Protein AF-A0A484YCA7-F1 (afdb_monomer_lite)

Radius of gyration: 13.74 Å; chains: 1; bounding box: 33×26×36 Å

Foldseek 3Di:
DPDAQEEEEAAAPPDDPPHPVVVVVVVVVVVSVVVVHDYHYHHDLVVVQVDLVVDDDHPYYHYDDDPVPPCVVVSVVVSVVSNCVVCVPPD

Sequence (91 aa):
MKFNHNLLFISSQYLDGDNPSQQVLEELQTELAERGFKIHITHQISDGLKIIEKSPQYSGIGFYWEPDNPTFAEELQHFISIFRKRNATTR

Structure (mmCIF, N/CA/C/O backbone):
data_AF-A0A484YCA7-F1
#
_entry.id   AF-A0A484YCA7-F1
#
loop_
_atom_site.group_PDB
_atom_site.id
_atom_site.type_symbol
_atom_site.label_atom_id
_atom_site.label_alt_id
_atom_site.label_comp_id
_atom_site.label_asym_id
_atom_site.label_entity_id
_atom_site.label_seq_id
_atom_site.pdbx_PDB_ins_code
_atom_site.Cartn_x
_atom_site.Cartn_y
_atom_site.Cartn_z
_atom_site.occupancy
_atom_site.B_iso_or_equiv
_atom_site.auth_seq_id
_atom_site.auth_comp_id
_atom_site.auth_asym_id
_atom_site.auth_atom_id
_atom_site.pdbx_PDB_model_num
ATOM 1 N N . MET A 1 1 ? -21.894 6.280 10.718 1.00 53.53 1 MET A N 1
ATOM 2 C CA . MET A 1 1 ? -20.420 6.153 10.652 1.00 53.53 1 MET A CA 1
ATOM 3 C C . MET A 1 1 ? -19.889 7.157 9.645 1.00 53.53 1 MET A C 1
ATOM 5 O O . MET A 1 1 ? -20.517 7.323 8.607 1.00 53.53 1 MET A O 1
ATOM 9 N N . LYS A 1 2 ? -18.784 7.848 9.941 1.00 64.19 2 LYS A N 1
ATOM 10 C CA . LYS A 1 2 ? -18.123 8.727 8.967 1.00 64.19 2 LYS A CA 1
ATOM 11 C C . LYS A 1 2 ? -17.232 7.850 8.089 1.00 64.19 2 LYS A C 1
ATOM 13 O O . LYS A 1 2 ? -16.325 7.214 8.616 1.00 64.19 2 LYS A O 1
ATOM 18 N N . PHE A 1 3 ? -17.526 7.769 6.793 1.00 72.81 3 PHE A N 1
ATOM 19 C CA . PHE A 1 3 ? -16.708 6.993 5.864 1.00 72.81 3 PHE A CA 1
ATOM 20 C C . PHE A 1 3 ? -15.293 7.576 5.836 1.00 72.81 3 PHE A C 1
ATOM 22 O O . PHE A 1 3 ? -15.100 8.794 5.755 1.00 72.81 3 PHE A O 1
ATOM 29 N N . ASN A 1 4 ? -14.302 6.709 5.983 1.00 83.81 4 ASN A N 1
ATOM 30 C CA . ASN A 1 4 ? -12.911 7.104 5.955 1.00 83.81 4 ASN A CA 1
ATOM 31 C C . ASN A 1 4 ? -12.440 7.189 4.500 1.00 83.81 4 ASN A C 1
ATOM 33 O O . ASN A 1 4 ? -12.613 6.251 3.730 1.00 83.81 4 ASN A O 1
ATOM 37 N N . HIS A 1 5 ? -11.842 8.316 4.136 1.00 89.62 5 HIS A N 1
ATOM 38 C CA . HIS A 1 5 ? -11.437 8.609 2.764 1.00 89.62 5 HIS A CA 1
ATOM 39 C C . HIS A 1 5 ? -9.928 8.436 2.550 1.00 89.62 5 HIS A C 1
ATOM 41 O O . HIS A 1 5 ? -9.429 8.787 1.490 1.00 89.62 5 HIS A O 1
ATOM 47 N N . ASN A 1 6 ? -9.178 7.928 3.533 1.00 90.62 6 ASN A N 1
ATOM 48 C CA . ASN A 1 6 ? -7.742 7.716 3.370 1.00 90.62 6 ASN A CA 1
ATOM 49 C C . ASN A 1 6 ? -7.450 6.369 2.698 1.00 90.62 6 ASN A C 1
ATOM 51 O O . ASN A 1 6 ? -7.865 5.324 3.204 1.00 90.62 6 ASN A O 1
ATOM 55 N N . LEU A 1 7 ? -6.653 6.398 1.634 1.00 91.62 7 LEU A N 1
ATOM 56 C CA . LEU A 1 7 ? -6.090 5.230 0.961 1.00 91.62 7 LEU A CA 1
ATOM 57 C C . LEU A 1 7 ? -4.564 5.248 1.090 1.00 91.62 7 LEU A C 1
ATOM 59 O O . LEU A 1 7 ? -3.956 6.321 1.110 1.00 91.62 7 LEU A O 1
ATOM 63 N N . LEU A 1 8 ? -3.961 4.067 1.209 1.00 91.88 8 LEU A N 1
ATOM 64 C CA . LEU A 1 8 ? -2.510 3.879 1.203 1.00 91.88 8 LEU A CA 1
ATOM 65 C C . LEU A 1 8 ? -2.134 2.969 0.037 1.00 91.88 8 LEU A C 1
ATOM 67 O O . LEU A 1 8 ? -2.628 1.849 -0.039 1.00 91.88 8 LEU A O 1
ATOM 71 N N . PHE A 1 9 ? -1.237 3.419 -0.830 1.00 91.94 9 PHE A N 1
ATOM 72 C CA . PHE A 1 9 ? -0.581 2.575 -1.819 1.00 91.94 9 PHE A CA 1
ATOM 73 C C . PHE A 1 9 ? 0.885 2.401 -1.439 1.00 91.94 9 PHE A C 1
ATOM 75 O O . PHE A 1 9 ? 1.604 3.372 -1.210 1.00 91.94 9 PHE A O 1
ATOM 82 N N . ILE A 1 10 ? 1.325 1.153 -1.361 1.00 91.00 10 ILE A N 1
ATOM 83 C CA . ILE A 1 10 ? 2.730 0.798 -1.200 1.00 91.00 10 ILE A CA 1
ATOM 84 C C . ILE A 1 10 ? 3.216 0.372 -2.582 1.00 91.00 10 ILE A C 1
ATOM 86 O O . ILE A 1 10 ? 2.845 -0.693 -3.073 1.00 91.00 10 ILE A O 1
ATOM 90 N N . SER A 1 11 ? 3.954 1.267 -3.230 1.00 84.56 11 SER A N 1
ATOM 91 C CA . SER A 1 11 ? 4.336 1.196 -4.639 1.00 84.56 11 SER A CA 1
ATOM 92 C C . SER A 1 11 ? 5.847 1.126 -4.762 1.00 84.56 11 SER A C 1
ATOM 94 O O . SER A 1 11 ? 6.512 1.998 -4.225 1.00 84.56 11 SER A O 1
ATOM 96 N N . SER A 1 12 ? 6.401 0.135 -5.455 1.00 78.88 12 SER A N 1
ATOM 97 C CA . SER A 1 12 ? 7.854 -0.051 -5.528 1.00 78.88 12 SER A CA 1
ATOM 98 C C . SER A 1 12 ? 8.606 1.224 -5.925 1.00 78.88 12 SER A C 1
ATOM 100 O O . SER A 1 12 ? 8.227 1.907 -6.875 1.00 78.88 12 SER A O 1
ATOM 102 N N . GLN A 1 13 ? 9.731 1.502 -5.261 1.00 72.06 13 GLN A N 1
ATOM 103 C CA . GLN A 1 13 ? 10.692 2.521 -5.714 1.00 72.06 13 GLN A CA 1
ATOM 104 C C . GLN A 1 13 ? 11.297 2.216 -7.097 1.00 72.06 13 GLN A C 1
ATOM 106 O O . GLN A 1 13 ? 11.924 3.087 -7.691 1.00 72.06 13 GLN A O 1
ATOM 111 N N . TYR A 1 14 ? 11.151 0.979 -7.583 1.00 71.81 14 TYR A N 1
ATOM 112 C CA . TYR A 1 14 ? 11.629 0.537 -8.893 1.00 71.81 14 TYR A CA 1
ATOM 113 C C . TYR A 1 14 ? 10.617 0.783 -10.018 1.00 71.81 14 TYR A C 1
ATOM 115 O O . TYR A 1 14 ? 10.909 0.471 -11.171 1.00 71.81 14 TYR A O 1
ATOM 123 N N . LEU A 1 15 ? 9.437 1.331 -9.706 1.00 72.38 15 LEU A N 1
ATOM 124 C CA . LEU A 1 15 ? 8.549 1.878 -10.723 1.00 7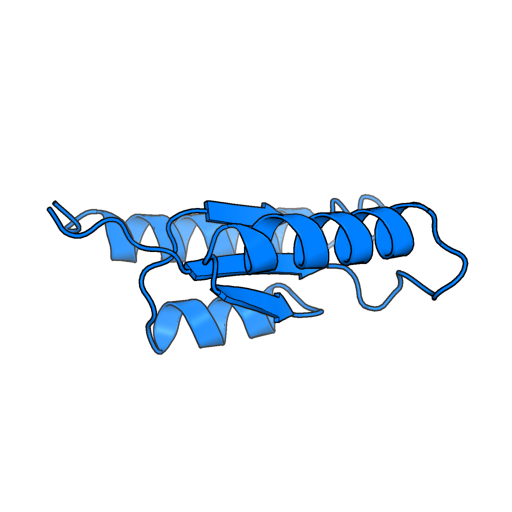2.38 15 LEU A CA 1
ATOM 125 C C . LEU A 1 15 ? 9.127 3.212 -11.204 1.00 72.38 15 LEU A C 1
ATOM 127 O O . LEU A 1 15 ? 8.996 4.242 -10.545 1.00 72.38 15 LEU A O 1
ATOM 131 N N . ASP A 1 16 ? 9.823 3.172 -12.335 1.00 67.19 16 ASP A N 1
ATOM 132 C CA . ASP A 1 16 ? 10.244 4.364 -13.060 1.00 67.19 16 ASP A CA 1
ATOM 133 C C . ASP A 1 16 ? 9.075 4.968 -13.860 1.00 67.19 16 ASP A C 1
ATOM 135 O O . ASP A 1 16 ? 8.018 4.359 -14.025 1.00 67.19 16 ASP A O 1
ATOM 139 N N . GLY A 1 17 ? 9.244 6.207 -14.335 1.00 61.97 17 GLY A N 1
ATOM 140 C CA . GLY A 1 17 ? 8.181 6.955 -15.024 1.00 61.97 17 GLY A CA 1
ATOM 141 C C . GLY A 1 17 ? 7.701 6.329 -16.341 1.00 61.97 17 GLY A C 1
ATOM 142 O O . GLY A 1 17 ? 6.595 6.627 -16.790 1.00 61.97 17 GLY A O 1
ATOM 143 N N . ASP A 1 18 ? 8.496 5.434 -16.933 1.00 71.69 18 ASP A N 1
ATOM 144 C CA . ASP A 1 18 ? 8.125 4.694 -18.144 1.00 71.69 18 ASP A CA 1
ATOM 145 C C . ASP A 1 18 ? 7.406 3.369 -17.826 1.00 71.69 18 ASP A C 1
ATOM 147 O O . ASP A 1 18 ? 6.895 2.703 -18.731 1.00 71.69 18 ASP A O 1
ATOM 151 N N . ASN A 1 19 ? 7.319 2.978 -16.549 1.00 79.69 19 ASN A N 1
ATOM 152 C CA . ASN A 1 19 ? 6.609 1.777 -16.143 1.00 79.69 19 ASN A CA 1
ATOM 153 C C . ASN A 1 19 ? 5.085 1.979 -16.258 1.00 79.69 19 ASN A C 1
ATOM 155 O O . ASN A 1 19 ? 4.533 2.872 -15.607 1.00 79.69 19 ASN A O 1
ATOM 159 N N . PRO A 1 20 ? 4.355 1.115 -16.990 1.00 83.44 20 PRO A N 1
ATOM 160 C CA . PRO A 1 20 ? 2.897 1.208 -17.091 1.00 83.44 20 PRO A CA 1
ATOM 161 C C . PRO A 1 20 ? 2.189 1.218 -15.730 1.00 83.44 20 PRO A C 1
ATOM 163 O O . PRO A 1 20 ? 1.168 1.878 -15.559 1.00 83.44 20 PRO A O 1
ATOM 166 N N . SER A 1 21 ? 2.739 0.523 -14.735 1.00 82.31 21 SER A N 1
ATOM 167 C CA . SER A 1 21 ? 2.183 0.487 -13.383 1.00 82.31 21 SER A CA 1
ATOM 168 C C . SER A 1 21 ? 2.289 1.830 -12.659 1.00 82.31 21 SER A C 1
ATOM 170 O O . SER A 1 21 ? 1.419 2.143 -11.848 1.00 82.31 21 SER A O 1
ATOM 172 N N . GLN A 1 22 ? 3.319 2.628 -12.958 1.00 82.81 22 GLN A N 1
ATOM 173 C CA . GLN A 1 22 ? 3.469 3.978 -12.414 1.00 82.81 22 GLN A CA 1
ATOM 174 C C . GLN A 1 22 ? 2.400 4.909 -12.991 1.00 82.81 22 GLN A C 1
ATOM 176 O O . GLN A 1 22 ? 1.709 5.590 -12.238 1.00 82.81 22 GLN A O 1
ATOM 181 N N . GLN A 1 23 ? 2.192 4.860 -14.309 1.00 85.38 23 GLN A N 1
ATOM 182 C CA . GLN A 1 23 ? 1.159 5.649 -14.989 1.00 85.38 23 GLN A CA 1
ATOM 183 C C . GLN A 1 23 ? -0.244 5.300 -14.477 1.00 85.38 23 GLN A C 1
ATOM 185 O O . GLN A 1 23 ? -1.017 6.186 -14.121 1.00 85.38 23 GLN A O 1
ATOM 190 N N . VAL A 1 24 ? -0.548 4.004 -14.334 1.00 87.12 24 VAL A N 1
ATOM 191 C CA . VAL A 1 24 ? -1.825 3.547 -13.760 1.00 87.12 24 VAL A CA 1
ATOM 192 C C . VAL A 1 24 ? -2.004 4.047 -12.326 1.00 87.12 24 VAL A C 1
ATOM 194 O O . VAL A 1 24 ? -3.113 4.416 -11.940 1.00 87.12 24 VAL A O 1
ATOM 197 N N . LEU A 1 25 ? -0.939 4.073 -11.519 1.00 86.94 25 LEU A N 1
ATOM 198 C CA . LEU A 1 25 ? -1.014 4.578 -10.150 1.00 86.94 25 LEU A CA 1
ATOM 199 C C . LEU A 1 25 ? -1.304 6.086 -10.111 1.00 86.94 25 LEU A C 1
ATOM 201 O O . LEU A 1 25 ? -2.094 6.522 -9.276 1.00 86.94 25 LEU A O 1
ATOM 205 N N . GLU A 1 26 ? -0.709 6.864 -11.014 1.00 87.69 26 GLU A N 1
ATOM 206 C CA . GLU A 1 26 ? -0.933 8.311 -11.144 1.00 87.69 26 GLU A CA 1
ATOM 207 C C . GLU A 1 26 ? -2.355 8.643 -11.624 1.00 87.69 26 GLU A C 1
ATOM 209 O O . GLU A 1 26 ? -3.023 9.515 -11.057 1.00 87.69 26 GLU A O 1
ATOM 214 N N . GLU A 1 27 ? -2.862 7.909 -12.617 1.00 89.88 27 GLU A N 1
ATOM 215 C CA . GLU A 1 27 ? -4.249 8.028 -13.079 1.00 89.88 27 GLU A CA 1
ATOM 216 C C . GLU A 1 27 ? -5.232 7.681 -11.957 1.00 89.88 27 GLU A C 1
ATOM 218 O O . GLU A 1 27 ? -6.149 8.447 -11.649 1.00 89.88 27 GLU A O 1
ATOM 223 N N . LEU A 1 28 ? -4.998 6.557 -11.274 1.00 89.38 28 LEU A N 1
ATOM 224 C CA . LEU A 1 28 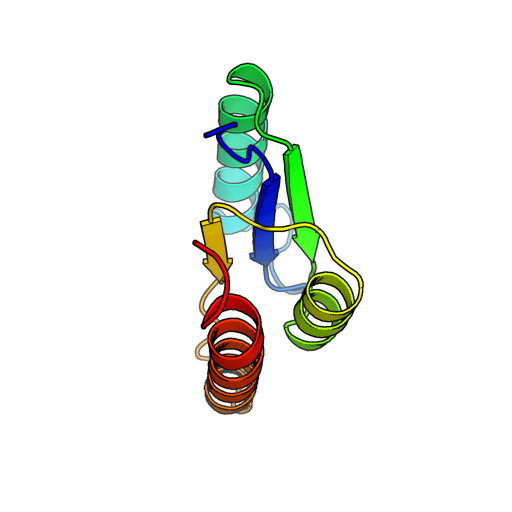? -5.819 6.119 -10.152 1.00 89.38 28 LEU A CA 1
ATOM 225 C C . LEU A 1 28 ? -5.775 7.128 -9.000 1.00 89.38 28 LEU A C 1
ATOM 227 O O . LEU A 1 28 ? -6.798 7.383 -8.362 1.00 89.38 28 LEU A O 1
ATOM 231 N N . GLN A 1 29 ? -4.614 7.738 -8.752 1.00 90.00 29 GLN A N 1
ATOM 232 C CA . GLN A 1 29 ? -4.472 8.796 -7.764 1.00 90.00 29 GLN A CA 1
ATOM 233 C C . GLN A 1 29 ? -5.341 10.007 -8.117 1.00 90.00 29 GLN A C 1
ATOM 235 O O . GLN A 1 29 ? -6.054 10.526 -7.255 1.00 90.00 29 GLN A O 1
ATOM 240 N N . THR A 1 30 ? -5.304 10.431 -9.377 1.00 91.62 30 THR A N 1
ATOM 241 C CA . THR A 1 30 ? -6.062 11.584 -9.874 1.00 91.62 30 THR A CA 1
ATOM 242 C C . THR A 1 30 ? -7.566 11.341 -9.742 1.00 91.62 30 THR A C 1
ATOM 244 O O . THR A 1 30 ? -8.261 12.095 -9.060 1.00 91.62 30 THR A O 1
ATOM 247 N N . GLU A 1 31 ? -8.059 10.225 -10.278 1.00 94.25 31 GLU A N 1
ATOM 248 C CA . GLU A 1 31 ? -9.482 9.866 -10.263 1.00 94.25 31 GLU A CA 1
ATOM 249 C C . GLU A 1 31 ? -10.039 9.733 -8.833 1.00 94.25 31 GLU A C 1
ATOM 251 O O . GLU A 1 31 ? -11.143 10.188 -8.509 1.00 94.25 31 GLU A O 1
ATOM 256 N N . LEU A 1 32 ? -9.288 9.106 -7.930 1.00 92.94 32 LEU A N 1
ATOM 257 C CA . LEU A 1 32 ? -9.724 8.931 -6.545 1.00 92.94 32 LEU A CA 1
ATOM 258 C C . LEU A 1 32 ? -9.676 10.254 -5.762 1.00 92.94 32 LEU A C 1
ATOM 260 O O . LEU A 1 32 ? -10.562 10.498 -4.935 1.00 92.94 32 LEU A O 1
ATOM 264 N N . ALA A 1 33 ? -8.709 11.131 -6.042 1.00 92.25 33 ALA A N 1
ATOM 265 C CA . ALA A 1 33 ? -8.646 12.461 -5.442 1.00 92.25 33 ALA A CA 1
ATOM 266 C C . ALA A 1 33 ? -9.852 13.328 -5.845 1.00 92.25 33 ALA A C 1
ATOM 268 O O . ALA A 1 33 ? -10.451 13.970 -4.979 1.00 92.25 33 ALA A O 1
ATOM 269 N N . GLU A 1 34 ? -10.281 13.277 -7.111 1.00 94.56 34 GLU A N 1
ATOM 270 C CA . GLU A 1 34 ? -11.492 13.967 -7.590 1.00 94.56 34 GLU A CA 1
ATOM 271 C C . GLU A 1 34 ? -12.770 13.503 -6.875 1.00 94.56 34 GLU A C 1
ATOM 273 O O . GLU A 1 34 ? -13.713 14.273 -6.688 1.00 94.56 34 GLU A O 1
ATOM 278 N N . ARG A 1 35 ? -12.786 12.254 -6.397 1.00 93.00 35 ARG A N 1
ATOM 279 C CA . ARG A 1 35 ? -13.880 11.672 -5.599 1.00 93.00 35 ARG A CA 1
ATOM 280 C C . ARG A 1 35 ? -13.740 11.939 -4.095 1.00 93.00 35 ARG A C 1
ATOM 282 O O . ARG A 1 35 ? -14.535 11.432 -3.304 1.00 93.00 35 ARG A O 1
ATOM 289 N N . GLY A 1 36 ? -12.751 12.734 -3.685 1.00 92.25 36 GLY A N 1
ATOM 290 C CA . GLY A 1 36 ? -12.538 13.154 -2.299 1.00 92.25 36 GLY A CA 1
ATOM 291 C C . GLY A 1 36 ? -11.701 12.192 -1.451 1.00 92.25 36 GLY A C 1
ATOM 292 O O . GLY A 1 36 ? -11.656 12.355 -0.226 1.00 92.25 36 GLY A O 1
ATOM 293 N N . PHE A 1 37 ? -11.033 11.204 -2.057 1.00 92.69 37 PHE A N 1
ATOM 294 C CA . PHE A 1 37 ? -10.088 10.348 -1.340 1.00 92.69 37 PHE A CA 1
ATOM 295 C C . PHE A 1 37 ? -8.754 11.059 -1.094 1.00 92.69 37 PHE A C 1
ATOM 297 O O . PHE A 1 37 ? -8.250 11.816 -1.918 1.00 92.69 37 PHE A O 1
ATOM 304 N N . LYS A 1 38 ? -8.155 10.788 0.066 1.00 91.38 38 LYS A N 1
ATOM 305 C CA . LYS A 1 38 ? -6.809 11.222 0.442 1.00 91.38 38 LYS A CA 1
ATOM 306 C C . LYS A 1 38 ? -5.852 10.063 0.253 1.00 91.38 38 LYS A C 1
ATOM 308 O O . LYS A 1 38 ? -5.921 9.071 0.978 1.00 91.38 38 LYS A O 1
ATOM 313 N N . ILE A 1 39 ? -4.957 10.196 -0.708 1.00 90.81 39 ILE A N 1
ATOM 314 C CA . ILE A 1 39 ? -4.106 9.098 -1.147 1.00 90.81 39 ILE A CA 1
ATOM 315 C C . ILE A 1 39 ? -2.704 9.324 -0.607 1.00 90.81 39 ILE A C 1
ATOM 317 O O . ILE A 1 39 ? -2.135 10.399 -0.769 1.00 90.81 39 ILE A O 1
ATOM 321 N N . HIS A 1 40 ? -2.172 8.313 0.066 1.00 90.06 40 HIS A N 1
ATOM 322 C CA . HIS A 1 40 ? -0.797 8.280 0.541 1.00 90.06 40 HIS A CA 1
ATOM 323 C C . HIS A 1 40 ? -0.055 7.221 -0.259 1.00 90.06 40 HIS A C 1
ATOM 325 O O . HIS A 1 40 ? -0.552 6.104 -0.387 1.00 90.06 40 HIS A O 1
ATOM 331 N N . ILE A 1 41 ? 1.116 7.566 -0.781 1.00 89.06 41 ILE A N 1
ATOM 332 C CA . ILE A 1 41 ? 1.970 6.638 -1.519 1.00 89.06 41 ILE A CA 1
ATOM 333 C C . ILE A 1 41 ? 3.285 6.516 -0.758 1.00 89.06 41 ILE A C 1
ATOM 335 O O . ILE A 1 41 ? 3.869 7.520 -0.351 1.00 89.06 41 ILE A O 1
ATOM 339 N N . THR A 1 42 ? 3.728 5.285 -0.532 1.00 89.88 42 THR A N 1
ATOM 340 C CA . THR A 1 42 ? 5.036 4.979 0.058 1.00 89.88 42 THR A CA 1
ATOM 341 C C . THR A 1 42 ? 5.776 3.992 -0.810 1.00 89.88 42 THR A C 1
ATOM 343 O O . THR A 1 42 ? 5.137 3.127 -1.408 1.00 89.88 42 THR A O 1
ATOM 346 N N . HIS A 1 43 ? 7.106 4.059 -0.790 1.00 87.88 43 HIS A N 1
ATOM 347 C CA . HIS A 1 43 ? 7.919 3.247 -1.689 1.00 87.88 43 HIS A CA 1
ATOM 348 C C . HIS A 1 43 ? 8.481 1.953 -1.105 1.00 87.88 43 HIS A C 1
ATOM 350 O O . HIS A 1 43 ? 9.122 1.173 -1.804 1.00 87.88 43 HIS A O 1
ATOM 356 N N . GLN A 1 44 ? 8.237 1.725 0.185 1.00 87.19 44 GLN A N 1
ATOM 357 C CA . GLN A 1 44 ? 8.688 0.550 0.917 1.00 87.19 44 GLN A CA 1
ATOM 358 C C . GLN A 1 44 ? 7.599 0.110 1.894 1.00 87.19 44 GLN A C 1
ATOM 360 O O . GLN A 1 44 ? 6.924 0.946 2.507 1.00 87.19 44 GLN A O 1
ATOM 365 N N . ILE A 1 45 ? 7.460 -1.203 2.099 1.00 90.25 45 ILE A N 1
ATOM 366 C CA . ILE A 1 45 ? 6.518 -1.760 3.084 1.00 90.25 45 ILE A CA 1
ATOM 367 C C . ILE A 1 45 ? 6.840 -1.236 4.493 1.00 90.25 45 ILE A C 1
ATOM 369 O O . ILE A 1 45 ? 5.932 -0.931 5.270 1.00 90.25 45 ILE A O 1
ATOM 373 N N . SER A 1 46 ? 8.127 -1.055 4.800 1.00 88.75 46 SER A N 1
ATOM 374 C CA . SER A 1 46 ? 8.614 -0.520 6.076 1.00 88.75 46 SER A CA 1
ATOM 375 C C . SER A 1 46 ? 8.126 0.908 6.367 1.00 88.75 46 SER A C 1
ATOM 377 O O . SER A 1 46 ? 7.840 1.245 7.518 1.00 88.75 46 SER A O 1
ATOM 379 N N . ASP A 1 47 ? 7.972 1.750 5.346 1.00 89.50 47 ASP A N 1
ATOM 380 C CA . ASP A 1 47 ? 7.428 3.098 5.512 1.00 89.50 47 ASP A CA 1
ATOM 381 C C . ASP A 1 47 ? 5.911 3.065 5.680 1.00 89.50 47 ASP A C 1
ATOM 383 O O . ASP 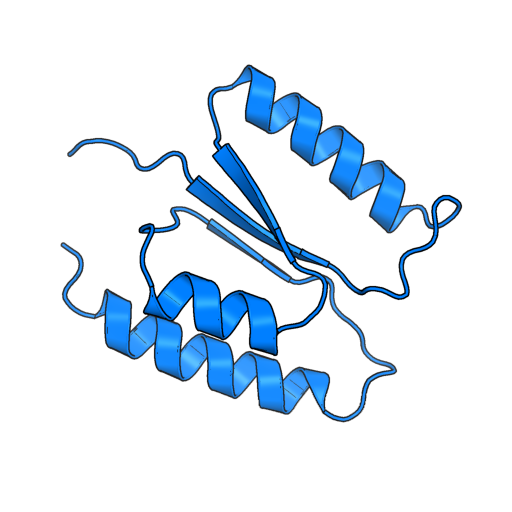A 1 47 ? 5.373 3.757 6.549 1.00 89.50 47 ASP A O 1
ATOM 387 N N . GLY A 1 48 ? 5.233 2.183 4.941 1.00 89.69 48 GLY A N 1
ATOM 388 C CA . GLY A 1 48 ? 3.818 1.890 5.155 1.00 89.69 48 GLY A CA 1
ATOM 389 C C . GLY A 1 48 ? 3.532 1.470 6.603 1.00 89.69 48 GLY A C 1
ATOM 390 O O . GLY A 1 48 ? 2.578 1.965 7.206 1.00 89.69 48 GLY A O 1
ATOM 391 N N . LEU A 1 49 ? 4.386 0.619 7.189 1.00 88.88 49 LEU A N 1
ATOM 392 C CA . LEU A 1 49 ? 4.311 0.205 8.598 1.00 88.88 49 LEU A CA 1
ATOM 393 C C . LEU A 1 49 ? 4.346 1.405 9.551 1.00 88.88 49 LEU A C 1
ATOM 395 O O . LEU A 1 49 ? 3.435 1.577 10.361 1.00 88.88 49 LEU A O 1
ATOM 399 N N . LYS A 1 50 ? 5.341 2.289 9.407 1.00 88.19 50 LYS A N 1
ATOM 400 C CA . LYS A 1 50 ? 5.471 3.491 10.253 1.00 88.19 50 LYS A CA 1
ATOM 401 C C . LYS A 1 50 ? 4.229 4.381 10.173 1.00 88.19 50 LYS A C 1
ATOM 403 O O . LYS A 1 50 ? 3.847 5.004 11.165 1.00 88.19 50 LYS A O 1
ATOM 408 N N . ILE A 1 51 ? 3.603 4.466 9.000 1.00 86.31 51 ILE A N 1
ATOM 409 C CA . ILE A 1 51 ? 2.393 5.264 8.788 1.00 86.31 51 ILE A CA 1
ATOM 410 C C . ILE A 1 51 ? 1.184 4.631 9.484 1.00 86.31 51 ILE A C 1
ATOM 412 O O . ILE A 1 51 ? 0.454 5.325 10.200 1.00 86.31 51 ILE A O 1
ATOM 416 N N . ILE A 1 52 ? 0.972 3.320 9.326 1.00 85.38 52 ILE A N 1
ATOM 417 C CA . ILE A 1 52 ? -0.153 2.648 9.989 1.00 85.38 52 ILE A CA 1
ATOM 418 C C . ILE A 1 52 ? 0.018 2.584 11.512 1.00 85.38 52 ILE A C 1
ATOM 420 O O . ILE A 1 52 ? -0.990 2.496 12.211 1.00 85.38 52 ILE A O 1
ATOM 424 N N . GLU A 1 53 ? 1.242 2.672 12.032 1.00 79.81 53 GLU A N 1
ATOM 425 C CA . GLU A 1 53 ? 1.515 2.789 13.470 1.00 79.81 53 GLU A CA 1
ATOM 426 C C . GLU A 1 53 ? 1.197 4.189 14.018 1.00 79.81 53 GLU A C 1
ATOM 428 O O . GLU A 1 53 ? 0.695 4.312 15.134 1.00 79.81 53 GLU A O 1
ATOM 433 N N . LYS A 1 54 ? 1.433 5.249 13.231 1.00 75.62 54 LYS A N 1
ATOM 434 C CA . LYS A 1 54 ? 1.252 6.654 13.653 1.00 75.62 54 LYS A CA 1
ATOM 435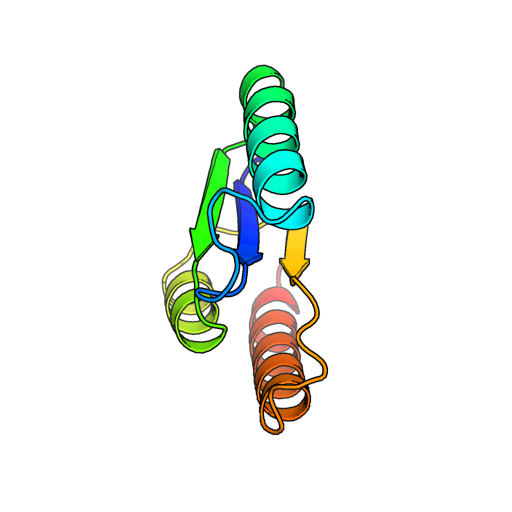 C C . LYS A 1 54 ? -0.160 7.223 13.421 1.00 75.62 54 LYS A C 1
ATOM 437 O O . LYS A 1 54 ? -0.473 8.277 13.964 1.00 75.62 54 LYS A O 1
ATOM 442 N N . SER A 1 55 ? -1.029 6.485 12.721 1.00 62.97 55 SER A N 1
ATOM 443 C CA . SER A 1 55 ? -2.462 6.755 12.464 1.00 62.97 55 SER A CA 1
ATOM 444 C C . SER A 1 55 ? -2.753 7.847 11.421 1.00 62.97 55 SER A C 1
ATOM 446 O O . SER A 1 55 ? -2.613 9.042 11.680 1.00 62.97 55 SER A O 1
ATOM 448 N N . PRO A 1 56 ? -3.233 7.434 10.235 1.00 66.81 56 PRO A N 1
ATOM 449 C CA . PRO A 1 56 ? -4.677 7.469 9.951 1.00 66.81 56 PRO A CA 1
ATOM 450 C C . PRO A 1 56 ? -5.329 6.080 9.997 1.00 66.81 56 PRO A C 1
ATOM 452 O O . PRO A 1 56 ? -4.662 5.049 9.882 1.00 66.81 56 PRO A O 1
ATOM 455 N N . GLN A 1 57 ? -6.653 6.012 10.174 1.00 77.69 57 GLN A N 1
ATOM 456 C CA . GLN A 1 57 ? -7.399 4.847 9.683 1.00 77.69 57 GLN A CA 1
ATOM 457 C C . GLN A 1 57 ? -7.288 4.879 8.153 1.00 77.69 57 GLN A C 1
ATOM 459 O O . GLN A 1 57 ? -7.373 5.963 7.571 1.00 77.69 57 GLN A O 1
ATOM 464 N N . TYR A 1 58 ? -7.156 3.727 7.501 1.00 85.81 58 TYR A N 1
ATOM 465 C CA . TYR A 1 58 ? -7.207 3.592 6.041 1.00 85.81 58 TYR A CA 1
ATOM 466 C C . TYR A 1 58 ? -8.434 2.772 5.663 1.00 85.81 58 TYR A C 1
ATOM 468 O O . TYR A 1 58 ? -8.699 1.754 6.297 1.00 85.81 58 TYR A O 1
ATOM 476 N N . SER A 1 59 ? -9.206 3.230 4.679 1.00 85.75 59 SER A N 1
ATOM 477 C CA . SER A 1 59 ? -10.350 2.476 4.149 1.00 85.75 59 SER A CA 1
ATOM 478 C C . SER A 1 59 ? -9.935 1.459 3.090 1.00 85.75 59 SER A C 1
ATOM 480 O O . SER A 1 59 ? -10.667 0.506 2.843 1.00 85.75 59 SER A O 1
ATOM 482 N N . GLY A 1 60 ? -8.743 1.625 2.518 1.00 87.75 60 GLY A N 1
ATOM 483 C CA . GLY A 1 60 ? -8.132 0.687 1.589 1.00 87.75 60 GLY A CA 1
ATOM 484 C C . GLY A 1 60 ? -6.613 0.802 1.615 1.00 87.75 60 GLY A C 1
ATOM 485 O O . GLY A 1 60 ? -6.064 1.887 1.827 1.00 87.75 60 GLY A O 1
ATOM 486 N N . ILE A 1 61 ? -5.950 -0.337 1.422 1.00 90.38 61 ILE A N 1
ATOM 487 C CA . ILE A 1 61 ? -4.498 -0.432 1.283 1.00 90.38 61 ILE A CA 1
ATOM 488 C C . ILE A 1 61 ? -4.201 -1.277 0.048 1.00 90.38 61 ILE A C 1
ATOM 490 O O . ILE A 1 61 ? -4.684 -2.406 -0.046 1.00 90.38 61 ILE A O 1
ATOM 494 N N . GLY A 1 62 ? -3.438 -0.723 -0.889 1.00 90.56 62 GLY A N 1
ATOM 495 C CA . GLY A 1 62 ? -2.967 -1.402 -2.090 1.00 90.56 62 GLY A CA 1
ATOM 496 C C . GLY A 1 62 ? -1.467 -1.663 -2.021 1.00 90.56 62 GLY A C 1
ATOM 497 O O . GLY A 1 62 ? -0.711 -0.828 -1.529 1.00 90.56 62 GLY A O 1
ATOM 498 N N . PHE A 1 63 ? -1.047 -2.815 -2.532 1.00 89.88 63 PHE A N 1
ATOM 499 C CA . PHE A 1 63 ? 0.357 -3.190 -2.660 1.00 89.88 63 PHE A CA 1
ATOM 500 C C . PHE A 1 63 ? 0.662 -3.451 -4.121 1.00 89.88 63 PHE A C 1
ATOM 502 O O . PHE A 1 63 ? -0.050 -4.219 -4.771 1.00 89.88 63 PHE A O 1
ATOM 509 N N . TYR A 1 64 ? 1.733 -2.847 -4.613 1.00 87.81 64 TYR A N 1
ATOM 510 C CA . TYR A 1 64 ? 2.331 -3.276 -5.858 1.00 87.81 64 TYR A CA 1
ATOM 511 C C . TYR A 1 64 ? 3.122 -4.558 -5.609 1.00 87.81 64 TYR A C 1
ATOM 513 O O . TYR A 1 64 ? 3.973 -4.590 -4.726 1.00 87.81 64 TYR A O 1
ATOM 521 N N . TRP A 1 65 ? 2.805 -5.630 -6.333 1.00 84.75 65 TRP A N 1
ATOM 522 C CA . TRP A 1 65 ? 3.458 -6.918 -6.123 1.00 84.75 65 TRP A CA 1
ATOM 523 C C . TRP A 1 65 ? 4.837 -6.942 -6.787 1.00 84.75 65 TRP A C 1
ATOM 525 O O . TRP A 1 65 ? 4.939 -6.788 -8.002 1.00 84.75 65 TRP A O 1
ATOM 535 N N . GLU A 1 66 ? 5.883 -7.183 -5.994 1.00 82.31 66 GLU A N 1
ATOM 536 C CA . GLU A 1 66 ? 7.273 -7.260 -6.457 1.00 82.31 66 GLU A CA 1
ATOM 537 C C . GLU A 1 66 ? 7.803 -8.695 -6.314 1.00 82.31 66 GLU A C 1
ATOM 539 O O . GLU A 1 66 ? 8.375 -9.039 -5.279 1.00 82.31 66 GLU A O 1
ATOM 544 N N . PRO A 1 67 ? 7.612 -9.567 -7.321 1.00 76.38 67 PRO A N 1
ATOM 545 C CA . PRO A 1 67 ? 8.004 -10.973 -7.220 1.00 76.38 67 PRO A CA 1
ATOM 546 C C . PRO A 1 67 ? 9.526 -11.167 -7.176 1.00 76.38 67 PRO A C 1
ATOM 548 O O . PRO A 1 67 ? 9.993 -12.157 -6.620 1.00 76.38 67 PRO A O 1
ATOM 551 N N . ASP A 1 68 ? 10.286 -10.223 -7.735 1.00 83.06 68 ASP A N 1
ATOM 552 C CA . ASP A 1 68 ? 11.749 -10.274 -7.781 1.00 83.06 68 ASP A CA 1
ATOM 553 C C . ASP A 1 68 ? 12.403 -9.846 -6.457 1.00 83.06 68 ASP A C 1
ATOM 555 O O . ASP A 1 68 ? 13.599 -10.060 -6.258 1.00 83.06 68 ASP A O 1
ATOM 559 N N . ASN A 1 69 ? 11.631 -9.267 -5.530 1.00 82.56 69 ASN A N 1
ATOM 560 C CA . ASN A 1 69 ? 12.104 -8.948 -4.191 1.00 82.56 69 ASN A CA 1
ATOM 561 C C . ASN A 1 69 ? 11.889 -10.163 -3.258 1.00 82.56 69 ASN A C 1
ATOM 563 O O . ASN A 1 69 ? 10.751 -10.451 -2.869 1.00 82.56 69 ASN A O 1
ATOM 567 N N . PRO A 1 70 ? 12.963 -10.861 -2.833 1.00 86.19 70 PRO A N 1
ATOM 568 C CA . PRO A 1 70 ? 12.848 -12.094 -2.058 1.00 86.19 70 PRO A CA 1
ATOM 569 C C . PRO A 1 70 ? 12.264 -11.885 -0.654 1.00 86.19 70 PRO A C 1
ATOM 571 O O . PRO A 1 70 ? 11.747 -12.839 -0.074 1.00 86.19 70 PRO A O 1
ATOM 574 N N . THR A 1 71 ? 12.322 -10.668 -0.099 1.00 88.50 71 THR A N 1
ATOM 575 C CA . THR A 1 71 ? 11.776 -10.361 1.234 1.00 88.50 71 THR A CA 1
ATOM 576 C C . THR A 1 71 ? 10.342 -9.838 1.184 1.00 88.50 71 THR A C 1
ATOM 578 O O . THR A 1 71 ? 9.675 -9.803 2.218 1.00 88.50 71 THR A O 1
ATOM 581 N N . PHE A 1 72 ? 9.816 -9.498 -0.002 1.00 87.25 72 PHE A N 1
ATOM 582 C CA . PHE A 1 72 ? 8.516 -8.835 -0.154 1.00 87.25 72 PHE A CA 1
ATOM 583 C C . PHE A 1 72 ? 7.372 -9.615 0.497 1.00 87.25 72 PHE A C 1
ATOM 585 O O . PHE A 1 72 ? 6.546 -9.049 1.213 1.00 87.25 72 PHE A O 1
ATOM 592 N N . ALA A 1 73 ? 7.326 -10.931 0.276 1.00 89.75 73 ALA A N 1
ATOM 593 C CA . ALA A 1 73 ? 6.278 -11.776 0.834 1.00 89.75 73 ALA A CA 1
ATOM 594 C C . ALA A 1 73 ? 6.309 -11.787 2.371 1.00 89.75 73 ALA A C 1
ATOM 596 O O . ALA A 1 73 ? 5.259 -11.681 3.005 1.00 89.75 73 ALA A O 1
ATOM 597 N N . GLU A 1 74 ? 7.495 -11.885 2.975 1.00 91.88 74 GLU A N 1
ATOM 598 C CA . GLU A 1 74 ? 7.661 -11.873 4.431 1.00 91.88 74 GLU A CA 1
ATOM 599 C C . GLU A 1 74 ? 7.295 -10.504 5.021 1.00 91.88 74 GLU A C 1
ATOM 601 O O . GLU A 1 74 ? 6.514 -10.424 5.974 1.00 91.88 74 GLU A O 1
ATOM 606 N N . GLU A 1 75 ? 7.775 -9.422 4.408 1.00 90.88 75 GLU A N 1
ATOM 607 C CA . GLU A 1 75 ? 7.467 -8.048 4.809 1.00 90.88 75 GLU A CA 1
ATOM 608 C C . GLU A 1 75 ? 5.965 -7.747 4.714 1.00 90.88 75 GLU A C 1
ATOM 610 O O . GLU A 1 75 ? 5.382 -7.171 5.638 1.00 9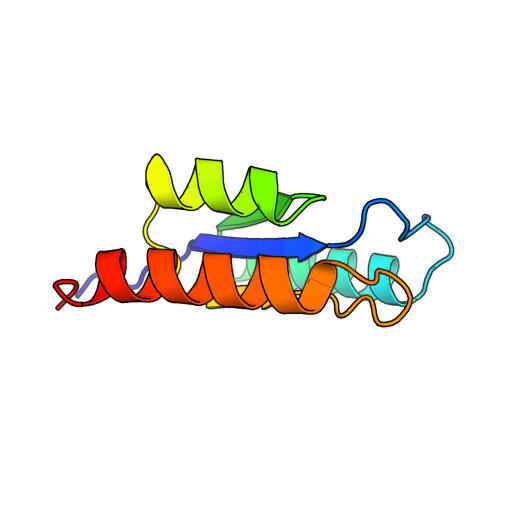0.88 75 GLU A O 1
ATOM 615 N N . LEU A 1 76 ? 5.301 -8.196 3.643 1.00 91.69 76 LEU A N 1
ATOM 616 C CA . LEU A 1 76 ? 3.856 -8.056 3.472 1.00 91.69 76 LEU A CA 1
ATOM 617 C C . LEU A 1 76 ? 3.086 -8.830 4.548 1.00 91.69 76 LEU A C 1
ATOM 619 O O . LEU A 1 76 ? 2.121 -8.312 5.114 1.00 91.69 76 LEU A O 1
ATOM 623 N N . GLN A 1 77 ? 3.499 -10.061 4.861 1.00 91.75 77 GLN A N 1
ATOM 624 C CA . GLN A 1 77 ? 2.870 -10.837 5.935 1.00 91.75 77 GLN A CA 1
ATOM 625 C C . GLN A 1 77 ? 3.036 -10.148 7.291 1.00 91.75 77 GLN A C 1
ATOM 627 O O . GLN A 1 77 ? 2.079 -10.071 8.072 1.0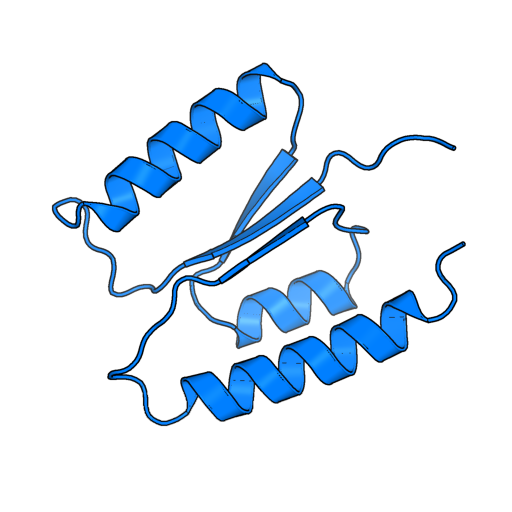0 91.75 77 GLN A O 1
ATOM 632 N N . HIS A 1 78 ? 4.217 -9.589 7.559 1.00 92.12 78 HIS A N 1
ATOM 633 C CA . HIS A 1 78 ? 4.462 -8.804 8.761 1.00 92.12 78 HIS A CA 1
ATOM 634 C C . HIS A 1 78 ? 3.548 -7.570 8.827 1.00 92.12 78 HIS A C 1
ATOM 636 O O . HIS A 1 78 ? 2.877 -7.352 9.843 1.00 92.12 78 HIS A O 1
ATOM 642 N N . PHE A 1 79 ? 3.418 -6.833 7.717 1.00 92.00 79 PHE A N 1
ATOM 643 C CA . PHE A 1 79 ? 2.489 -5.709 7.593 1.00 92.00 79 PHE A CA 1
ATOM 644 C C . PHE A 1 79 ? 1.049 -6.110 7.902 1.00 92.00 79 PHE A C 1
ATOM 646 O O . PHE A 1 79 ? 0.398 -5.493 8.747 1.00 92.00 79 PHE A O 1
ATOM 653 N N . ILE A 1 80 ? 0.542 -7.160 7.250 1.00 90.06 80 ILE A N 1
ATOM 654 C CA . ILE A 1 80 ? -0.840 -7.619 7.424 1.00 90.06 80 ILE A CA 1
ATOM 655 C C . ILE A 1 80 ? -1.092 -8.029 8.880 1.00 90.06 80 ILE A C 1
ATOM 657 O O . ILE A 1 80 ? -2.158 -7.733 9.423 1.00 90.06 80 ILE A O 1
ATOM 661 N N . SER A 1 81 ? -0.121 -8.674 9.535 1.00 90.19 81 SER A N 1
ATOM 662 C CA . SER A 1 81 ? -0.209 -9.054 10.949 1.00 90.19 81 SER A CA 1
ATOM 663 C C . SER A 1 81 ? -0.378 -7.837 11.864 1.00 90.19 81 SER A C 1
ATOM 665 O O . SER A 1 81 ? -1.304 -7.805 12.681 1.00 90.19 81 SER A O 1
ATOM 667 N N . ILE A 1 82 ? 0.455 -6.804 11.693 1.00 87.88 82 ILE A N 1
ATOM 668 C CA . ILE A 1 82 ? 0.364 -5.552 12.462 1.00 87.88 82 ILE A CA 1
ATOM 669 C C . ILE A 1 82 ? -0.958 -4.837 12.166 1.00 87.88 82 ILE A C 1
ATOM 671 O O . ILE A 1 82 ? -1.692 -4.470 13.088 1.00 87.88 82 ILE A O 1
ATOM 675 N N . PHE A 1 83 ? -1.310 -4.701 10.887 1.00 86.88 83 PHE A N 1
ATOM 676 C CA . PHE A 1 83 ? -2.526 -4.021 10.456 1.00 86.88 83 PHE A CA 1
ATOM 677 C C . PHE A 1 83 ? -3.794 -4.690 11.007 1.00 86.88 83 PHE A C 1
ATOM 679 O O . PHE A 1 83 ? -4.688 -4.008 11.509 1.00 86.88 83 PHE A O 1
ATOM 686 N N . ARG A 1 84 ? -3.876 -6.027 10.981 1.00 85.69 84 ARG A N 1
ATOM 687 C CA . ARG A 1 84 ? -5.010 -6.774 11.552 1.00 85.69 84 ARG A CA 1
ATOM 688 C C . ARG A 1 84 ? -5.095 -6.617 13.065 1.00 85.69 84 ARG A C 1
ATOM 690 O O . ARG A 1 84 ? -6.182 -6.357 13.571 1.00 85.69 84 ARG A O 1
ATOM 697 N N . LYS A 1 85 ? -3.971 -6.733 13.783 1.00 84.38 85 LYS A N 1
ATOM 698 C CA . LYS A 1 85 ? -3.935 -6.532 15.243 1.00 84.38 85 LYS A CA 1
ATOM 699 C C . LYS A 1 85 ? -4.436 -5.143 15.628 1.00 84.38 85 LYS A C 1
ATOM 701 O O . LYS A 1 85 ? -5.226 -5.027 16.559 1.00 84.38 85 LYS A O 1
ATOM 706 N N . ARG A 1 86 ? -4.036 -4.109 14.881 1.00 80.44 86 ARG A N 1
ATOM 707 C CA . ARG A 1 86 ? -4.516 -2.736 15.084 1.00 80.44 86 ARG A CA 1
ATOM 708 C C . ARG A 1 86 ? -6.021 -2.608 14.830 1.00 80.44 86 ARG A C 1
ATOM 710 O O . ARG A 1 86 ? -6.716 -1.981 15.621 1.00 80.44 86 ARG A O 1
ATOM 717 N N . ASN A 1 87 ? -6.523 -3.179 13.734 1.00 76.00 87 ASN A N 1
ATOM 718 C CA . ASN A 1 87 ? -7.917 -2.987 13.325 1.00 76.00 87 ASN A CA 1
ATOM 719 C C . ASN A 1 87 ? -8.914 -3.962 13.966 1.00 76.00 87 ASN A C 1
ATOM 721 O O . ASN A 1 87 ? -10.116 -3.777 13.802 1.00 76.00 87 ASN A O 1
ATOM 725 N N . ALA A 1 88 ? -8.458 -4.956 14.735 1.00 70.50 88 ALA A N 1
ATOM 726 C CA . ALA A 1 88 ? -9.321 -5.923 15.424 1.00 70.50 88 ALA A CA 1
ATOM 727 C C . ALA A 1 88 ? -10.380 -5.272 16.342 1.00 70.50 88 ALA A C 1
ATOM 729 O O . ALA A 1 88 ? -11.403 -5.882 16.642 1.00 70.50 88 ALA A O 1
ATOM 730 N N . THR A 1 89 ? -10.150 -4.031 16.778 1.00 59.69 89 THR A N 1
ATOM 731 C CA . THR A 1 89 ? -11.049 -3.247 17.640 1.00 59.69 89 THR A CA 1
ATOM 732 C C . THR A 1 89 ? -11.775 -2.115 16.907 1.00 59.69 89 THR A C 1
ATOM 734 O O . THR A 1 89 ? -12.544 -1.383 17.529 1.00 59.69 89 THR A O 1
ATOM 737 N N . THR A 1 90 ? -11.549 -1.947 15.601 1.00 57.12 90 THR A N 1
ATOM 738 C CA . THR A 1 90 ? -12.144 -0.855 14.817 1.00 57.12 90 THR A CA 1
ATOM 739 C C . THR A 1 90 ? -13.554 -1.273 14.390 1.00 57.12 90 THR A C 1
ATOM 741 O O . THR A 1 90 ? -13.715 -2.014 13.425 1.00 57.12 90 THR A O 1
ATOM 744 N N . ARG A 1 91 ? -14.560 -0.870 15.179 1.00 46.50 91 ARG A N 1
ATOM 745 C CA . ARG A 1 91 ? -15.995 -1.034 14.885 1.00 46.50 91 ARG A CA 1
ATOM 746 C C . ARG A 1 91 ? -16.560 0.154 14.122 1.00 46.50 91 ARG A C 1
ATOM 748 O O . ARG A 1 91 ? -16.135 1.298 14.400 1.00 46.50 91 ARG A O 1
#

Organism: Escherichia coli (NCBI:txid562)

pLDDT: mean 83.85, std 9.9, range [46.5, 94.56]

Secondary structure (DSSP, 8-state):
-----EEEEE--TT--TT-HHHHHHHHHHHHHHHTT-EEEEESSHHHHHHHHHH----SEEEE---TT-TTHHHHHHHHHHHHHHHHTT--